Protein AF-A0A382LCI1-F1 (afdb_monomer_lite)

pLDDT: mean 87.72, std 10.56, range [49.97, 98.56]

Structure (mmCIF, N/CA/C/O backbone):
data_AF-A0A382LCI1-F1
#
_entry.id   AF-A0A382LCI1-F1
#
loop_
_atom_site.group_PDB
_atom_site.id
_atom_site.type_symbol
_atom_site.label_atom_id
_atom_site.label_alt_id
_atom_site.label_comp_id
_atom_site.label_asym_id
_atom_site.label_entity_id
_atom_site.label_seq_id
_atom_site.pdbx_PDB_ins_code
_atom_site.Cartn_x
_atom_site.Cartn_y
_atom_site.Cartn_z
_atom_site.occupancy
_atom_site.B_iso_or_equiv
_atom_site.auth_seq_id
_atom_site.auth_comp_id
_atom_site.auth_asym_id
_atom_site.auth_atom_id
_atom_site.pdbx_PDB_model_num
ATOM 1 N N . MET A 1 1 ? 18.199 -7.347 3.321 1.00 80.81 1 MET A N 1
ATOM 2 C CA . MET A 1 1 ? 17.267 -6.205 3.255 1.00 80.81 1 MET A CA 1
ATOM 3 C C . MET A 1 1 ? 17.431 -5.435 1.948 1.00 80.81 1 MET A C 1
ATOM 5 O O . MET A 1 1 ? 16.740 -5.793 1.014 1.00 80.81 1 MET A O 1
ATOM 9 N N . ILE A 1 2 ? 18.360 -4.475 1.814 1.00 87.50 2 ILE A N 1
ATOM 10 C CA . ILE A 1 2 ? 18.477 -3.667 0.576 1.00 87.50 2 ILE A CA 1
ATOM 11 C C . ILE A 1 2 ? 18.773 -4.542 -0.651 1.00 87.50 2 ILE A C 1
ATOM 13 O O . ILE A 1 2 ? 18.036 -4.495 -1.623 1.00 87.50 2 ILE A O 1
ATOM 17 N N . ASN A 1 3 ? 19.797 -5.401 -0.591 1.00 91.19 3 ASN A N 1
ATOM 18 C CA . ASN A 1 3 ? 20.156 -6.266 -1.727 1.00 91.19 3 ASN A CA 1
ATOM 19 C C . ASN A 1 3 ? 19.016 -7.198 -2.163 1.00 91.19 3 ASN A C 1
ATOM 21 O O . ASN A 1 3 ? 18.906 -7.519 -3.338 1.00 91.19 3 ASN A O 1
ATOM 25 N N . GLU A 1 4 ? 18.180 -7.627 -1.217 1.00 93.12 4 GLU A N 1
ATOM 26 C CA . GLU A 1 4 ? 17.009 -8.461 -1.496 1.00 93.12 4 GLU A CA 1
ATOM 27 C C . GLU A 1 4 ? 15.929 -7.650 -2.209 1.00 93.12 4 GLU A C 1
ATOM 29 O O . GLU A 1 4 ? 15.447 -8.084 -3.247 1.00 93.12 4 GLU A O 1
ATOM 34 N N . TYR A 1 5 ? 15.639 -6.437 -1.728 1.00 93.06 5 TYR A N 1
ATOM 35 C CA . TYR A 1 5 ? 14.732 -5.514 -2.407 1.00 93.06 5 TYR A CA 1
ATOM 36 C C . TYR A 1 5 ? 15.189 -5.218 -3.843 1.00 93.06 5 TYR A C 1
ATOM 38 O O . TYR A 1 5 ? 14.402 -5.325 -4.778 1.00 93.06 5 TYR A O 1
ATOM 46 N N . LEU A 1 6 ? 16.477 -4.918 -4.040 1.00 92.25 6 LEU A N 1
ATOM 47 C CA . LEU A 1 6 ? 17.037 -4.641 -5.367 1.00 92.25 6 LEU A CA 1
ATOM 48 C C . LEU A 1 6 ? 16.958 -5.856 -6.301 1.00 92.25 6 LEU A C 1
ATOM 50 O O . LEU A 1 6 ? 16.691 -5.696 -7.492 1.00 92.25 6 LEU A O 1
ATOM 54 N N . ALA A 1 7 ? 17.191 -7.060 -5.771 1.00 93.75 7 ALA A N 1
ATOM 55 C CA . ALA A 1 7 ? 17.177 -8.292 -6.549 1.00 93.75 7 ALA A CA 1
ATOM 56 C C . ALA A 1 7 ? 15.755 -8.749 -6.894 1.00 93.75 7 ALA A C 1
ATOM 58 O O . ALA A 1 7 ? 15.493 -9.093 -8.043 1.00 93.75 7 ALA A O 1
ATOM 59 N N . GLU A 1 8 ? 14.846 -8.752 -5.918 1.00 95.00 8 GLU A N 1
ATOM 60 C CA . GLU A 1 8 ? 13.522 -9.372 -6.035 1.00 95.00 8 GLU A CA 1
ATOM 61 C C . GLU A 1 8 ? 12.398 -8.368 -6.334 1.00 95.00 8 GLU A C 1
ATOM 63 O O . GLU A 1 8 ? 11.329 -8.775 -6.788 1.00 95.00 8 GLU A O 1
ATOM 68 N N . GLY A 1 9 ? 12.637 -7.066 -6.148 1.00 92.31 9 GLY A N 1
ATOM 69 C CA . GLY A 1 9 ? 11.675 -5.987 -6.414 1.00 92.31 9 GLY A CA 1
ATOM 70 C C . GLY A 1 9 ? 10.715 -5.705 -5.260 1.00 92.31 9 GLY A C 1
ATOM 71 O O . GLY A 1 9 ? 9.850 -4.842 -5.371 1.00 92.31 9 GLY A O 1
ATOM 72 N N . TYR A 1 10 ? 10.851 -6.431 -4.150 1.00 93.69 10 TYR A N 1
ATOM 73 C CA . TYR A 1 10 ? 10.050 -6.250 -2.946 1.00 93.69 10 TYR A CA 1
ATOM 74 C C . TYR A 1 10 ? 10.825 -6.703 -1.705 1.00 93.69 10 TYR A C 1
ATOM 76 O O . TYR A 1 10 ? 11.825 -7.416 -1.782 1.00 93.69 10 TYR A O 1
ATOM 84 N N . LEU A 1 11 ? 10.338 -6.290 -0.538 1.00 93.50 11 LEU A N 1
ATOM 85 C CA . LEU A 1 11 ? 10.849 -6.695 0.766 1.00 93.50 11 LEU A CA 1
ATOM 86 C C . LEU A 1 11 ? 9.670 -6.865 1.724 1.00 93.50 11 LEU A C 1
ATOM 88 O O . LEU A 1 11 ? 8.818 -5.985 1.813 1.00 93.50 11 LEU A O 1
ATOM 92 N N . ILE A 1 12 ? 9.639 -7.969 2.473 1.00 92.94 12 ILE A N 1
ATOM 93 C CA . ILE A 1 12 ? 8.600 -8.213 3.480 1.00 92.94 12 ILE A CA 1
ATOM 94 C C . ILE A 1 12 ? 9.169 -7.951 4.874 1.00 92.94 12 ILE A C 1
ATOM 96 O O . ILE A 1 12 ? 9.999 -8.711 5.375 1.00 92.94 12 ILE A O 1
ATOM 100 N N . LEU A 1 13 ? 8.667 -6.909 5.532 1.00 92.88 13 LEU A N 1
ATOM 101 C CA . LEU A 1 13 ? 8.973 -6.605 6.926 1.00 92.88 13 LEU A CA 1
ATOM 102 C C . LEU A 1 13 ? 7.928 -7.261 7.836 1.00 92.88 13 LEU A C 1
ATOM 104 O O . LEU A 1 13 ? 6.772 -6.847 7.880 1.00 92.88 13 LEU A O 1
ATOM 108 N N . ARG A 1 14 ? 8.319 -8.317 8.553 1.00 93.62 14 ARG A N 1
ATOM 109 C CA . ARG A 1 14 ? 7.408 -9.088 9.415 1.00 93.62 14 ARG A CA 1
ATOM 110 C C . ARG A 1 14 ? 7.473 -8.608 10.859 1.00 93.62 14 ARG A C 1
ATOM 112 O O . ARG A 1 14 ? 8.556 -8.367 11.377 1.00 93.62 14 ARG A O 1
ATOM 119 N N . GLY A 1 15 ? 6.314 -8.532 11.514 1.00 93.81 15 GLY A N 1
ATOM 120 C CA . GLY A 1 15 ? 6.225 -8.257 12.953 1.00 93.81 15 GLY A CA 1
ATOM 121 C C . GLY A 1 15 ? 6.662 -6.850 13.366 1.00 93.81 15 GLY A C 1
ATOM 122 O O . GLY A 1 15 ? 6.998 -6.648 14.526 1.00 93.81 15 GLY A O 1
ATOM 123 N N . ILE A 1 16 ? 6.680 -5.892 12.432 1.00 95.25 16 ILE A N 1
ATOM 124 C CA . ILE A 1 16 ? 7.104 -4.514 12.718 1.00 95.25 16 ILE A CA 1
ATOM 125 C C . ILE A 1 16 ? 5.994 -3.653 13.327 1.00 95.25 16 ILE A C 1
ATOM 127 O O . ILE A 1 16 ? 6.293 -2.643 13.953 1.00 95.25 16 ILE A O 1
ATOM 131 N N . VAL A 1 17 ? 4.726 -4.040 13.142 1.00 96.94 17 VAL A N 1
ATOM 132 C CA . VAL A 1 17 ? 3.568 -3.319 13.682 1.00 96.94 17 VAL A CA 1
ATOM 133 C C . VAL A 1 17 ? 3.261 -3.872 15.077 1.00 96.94 17 VAL A C 1
ATOM 135 O O . VAL A 1 17 ? 2.944 -5.061 15.192 1.00 96.94 17 VAL A O 1
ATOM 138 N N . PRO A 1 18 ? 3.341 -3.054 16.144 1.00 97.44 18 PRO A N 1
ATOM 139 C CA . PRO A 1 18 ? 2.974 -3.488 17.486 1.00 97.44 18 PRO A CA 1
ATOM 140 C C . PRO A 1 18 ? 1.515 -3.970 17.549 1.00 97.44 18 PRO A C 1
ATOM 142 O O . PRO A 1 18 ? 0.658 -3.365 16.905 1.00 97.44 18 PRO A O 1
ATOM 145 N N . PRO A 1 19 ? 1.182 -4.996 18.358 1.00 97.50 19 PRO A N 1
ATOM 146 C CA . PRO A 1 19 ? -0.188 -5.508 18.444 1.00 97.50 19 PRO A CA 1
ATOM 147 C C . PRO A 1 19 ? -1.241 -4.454 18.809 1.00 97.50 19 PRO A C 1
ATOM 149 O O . PRO A 1 19 ? -2.348 -4.500 18.281 1.00 97.50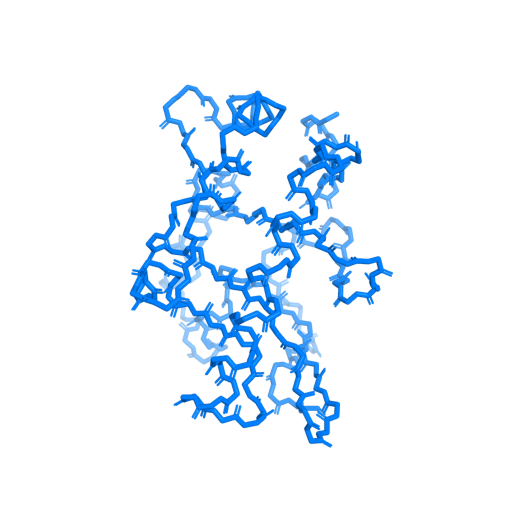 19 PRO A O 1
ATOM 152 N N . SER A 1 20 ? -0.901 -3.492 19.674 1.00 98.12 20 SER A N 1
ATOM 153 C CA . SER A 1 20 ? -1.795 -2.382 20.027 1.00 98.12 20 SER A CA 1
ATOM 154 C C . SER A 1 20 ? -2.063 -1.467 18.833 1.00 98.12 20 SER A C 1
ATOM 156 O O . SER A 1 20 ? -3.213 -1.174 18.538 1.00 98.12 20 SER A O 1
ATOM 158 N N . LEU A 1 21 ? -1.019 -1.100 18.086 1.00 98.50 21 LEU A N 1
ATOM 159 C CA . LEU A 1 21 ? -1.164 -0.284 16.884 1.00 98.50 21 LEU A CA 1
ATOM 160 C C . LEU A 1 21 ? -1.957 -1.022 15.799 1.00 98.50 21 LEU A C 1
ATOM 162 O O . LEU A 1 21 ? -2.802 -0.428 15.142 1.00 98.50 21 LEU A O 1
ATOM 166 N N . LEU A 1 22 ? -1.730 -2.327 15.631 1.00 98.06 22 LEU A N 1
ATOM 167 C CA . LEU A 1 22 ? -2.499 -3.143 14.692 1.00 98.06 22 LEU A CA 1
ATOM 168 C C . LEU A 1 22 ? -3.990 -3.183 15.056 1.00 98.06 22 LEU A C 1
ATOM 170 O O . LEU A 1 22 ? -4.837 -3.150 14.167 1.00 98.06 22 LEU A O 1
ATOM 174 N N . ASN A 1 23 ? -4.313 -3.251 16.349 1.00 98.44 23 ASN A N 1
ATOM 175 C CA . ASN A 1 23 ? -5.690 -3.156 16.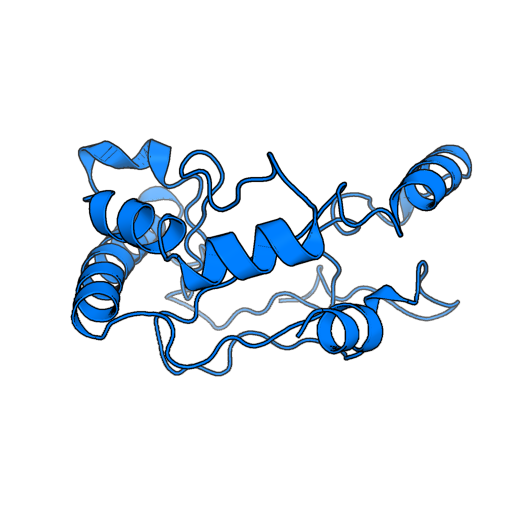823 1.00 98.44 23 ASN A CA 1
ATOM 176 C C . ASN A 1 23 ? -6.312 -1.796 16.476 1.00 98.44 23 ASN A C 1
ATOM 178 O O . ASN A 1 23 ? -7.412 -1.751 15.933 1.00 98.44 23 ASN A O 1
ATOM 182 N N . ASP A 1 24 ? -5.594 -0.705 16.732 1.00 98.56 24 ASP A N 1
ATOM 183 C CA . ASP A 1 24 ? -6.094 0.646 16.468 1.00 98.56 24 ASP A CA 1
ATOM 184 C C . ASP A 1 24 ? -6.269 0.904 14.961 1.00 98.56 24 ASP A C 1
ATOM 186 O O . ASP A 1 24 ? -7.283 1.459 14.540 1.00 98.56 24 ASP A O 1
ATOM 190 N N . LEU A 1 25 ? -5.338 0.414 14.132 1.00 98.12 25 LEU A N 1
ATOM 191 C CA . LEU A 1 25 ? -5.452 0.437 12.670 1.00 98.12 25 LEU A CA 1
ATOM 192 C C . LEU A 1 25 ? -6.694 -0.315 12.183 1.00 98.12 25 LEU A C 1
ATOM 194 O O . LEU A 1 25 ? -7.388 0.182 11.305 1.00 98.12 25 LEU A O 1
ATOM 198 N N . ARG A 1 26 ? -6.999 -1.489 12.751 1.00 98.19 26 ARG A N 1
ATOM 199 C CA . ARG A 1 26 ? -8.202 -2.263 12.391 1.00 98.19 26 ARG A CA 1
ATOM 200 C C . ARG A 1 26 ? -9.483 -1.519 12.729 1.00 98.19 26 ARG A C 1
ATOM 202 O O . ARG A 1 26 ? -10.384 -1.476 11.905 1.00 98.19 26 ARG A O 1
ATOM 209 N N . ILE A 1 27 ? -9.559 -0.909 13.911 1.00 98.44 27 ILE A N 1
ATOM 210 C CA . ILE A 1 27 ? -10.745 -0.146 14.322 1.00 98.44 27 ILE A CA 1
ATOM 211 C C . ILE A 1 27 ? -11.056 0.957 13.305 1.00 98.44 27 ILE A C 1
ATOM 213 O O . ILE A 1 27 ? -12.206 1.109 12.897 1.00 98.44 27 ILE A O 1
ATOM 217 N N . GLU A 1 28 ? -10.045 1.712 12.878 1.00 98.31 28 GLU A N 1
ATOM 218 C CA . GLU A 1 28 ? -10.243 2.782 11.897 1.00 98.31 28 GLU A CA 1
ATOM 219 C C . GLU A 1 28 ? -10.391 2.251 10.464 1.00 98.31 28 GLU A C 1
ATOM 221 O O . GLU A 1 28 ? -11.107 2.858 9.672 1.00 98.31 28 GLU A O 1
ATOM 226 N N . ALA A 1 29 ? -9.804 1.096 10.135 1.00 97.44 29 ALA A N 1
ATOM 227 C CA . ALA A 1 29 ? -10.002 0.426 8.851 1.00 97.44 29 ALA A CA 1
ATOM 228 C C . ALA A 1 29 ? -11.454 -0.019 8.641 1.00 97.44 29 ALA A C 1
ATOM 230 O O . ALA A 1 29 ? -12.008 0.231 7.574 1.00 97.44 29 ALA A O 1
ATOM 231 N N . GLU A 1 30 ? -12.096 -0.606 9.656 1.00 97.62 30 GLU A N 1
ATOM 232 C CA . GLU A 1 30 ? -13.513 -0.991 9.583 1.00 97.62 30 GLU A CA 1
ATOM 233 C C . GLU A 1 30 ? -14.407 0.238 9.353 1.00 97.62 30 GLU A C 1
ATOM 235 O O . GLU A 1 30 ? -15.274 0.224 8.481 1.00 97.62 30 GLU A O 1
ATOM 240 N N . LYS A 1 31 ? -14.151 1.343 10.068 1.00 98.25 31 LYS A N 1
ATOM 241 C CA . LYS A 1 31 ? -14.881 2.606 9.857 1.00 98.25 31 LYS A CA 1
ATOM 242 C C . LYS A 1 31 ? -14.657 3.165 8.456 1.00 98.25 31 LYS A C 1
ATOM 244 O O . LYS A 1 31 ? -15.606 3.612 7.817 1.00 98.25 31 LYS A O 1
ATOM 249 N N . ALA A 1 32 ? -13.412 3.149 7.983 1.00 97.56 32 ALA A N 1
ATOM 250 C CA . ALA A 1 32 ? -13.052 3.628 6.656 1.00 97.56 32 ALA A CA 1
ATOM 251 C C . ALA A 1 32 ? -13.712 2.784 5.559 1.00 97.56 32 ALA A C 1
ATOM 253 O O . ALA A 1 32 ? -14.185 3.354 4.578 1.00 97.56 32 ALA A O 1
ATOM 254 N N . ARG A 1 33 ? -13.808 1.460 5.739 1.00 97.19 33 ARG A N 1
ATOM 255 C CA . ARG A 1 33 ? -14.557 0.563 4.851 1.00 97.19 33 ARG A CA 1
ATOM 256 C C . ARG A 1 33 ? -16.031 0.940 4.791 1.00 97.19 33 ARG A C 1
ATOM 258 O O . ARG A 1 33 ? -16.544 1.199 3.704 1.00 97.19 33 ARG A O 1
ATOM 265 N N . ASP A 1 34 ? -16.690 1.019 5.943 1.00 97.81 34 ASP A N 1
ATOM 266 C CA . ASP A 1 34 ? -18.118 1.335 6.009 1.00 97.81 34 ASP A CA 1
ATOM 267 C C . ASP A 1 34 ? -18.404 2.720 5.401 1.00 97.81 34 ASP A C 1
ATOM 269 O O . ASP A 1 34 ? -19.378 2.909 4.663 1.00 97.81 34 ASP A O 1
ATOM 273 N N . LEU A 1 35 ? -17.519 3.692 5.653 1.00 98.12 35 LEU A N 1
ATOM 274 C CA . LEU A 1 35 ? -17.571 5.010 5.032 1.00 98.12 35 LEU A CA 1
ATOM 275 C C . LEU A 1 35 ? -17.419 4.907 3.510 1.00 98.12 35 LEU A C 1
ATOM 277 O O . LEU A 1 35 ? -18.259 5.441 2.790 1.00 98.12 35 LEU A O 1
ATOM 281 N N . ALA A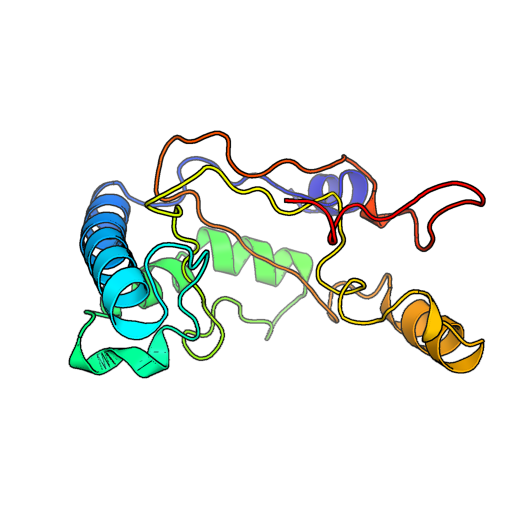 1 36 ? -16.406 4.192 3.014 1.00 98.12 36 ALA A N 1
ATOM 282 C CA . ALA A 1 36 ? -16.153 4.013 1.586 1.00 98.12 36 ALA A CA 1
ATOM 283 C C . ALA A 1 36 ? -17.381 3.444 0.861 1.00 98.12 36 ALA A C 1
ATOM 285 O O . ALA A 1 36 ? -17.820 4.013 -0.144 1.00 98.12 36 ALA A O 1
ATOM 286 N N . HIS A 1 37 ? -17.985 2.379 1.400 1.00 98.06 37 HIS A N 1
ATOM 287 C CA . HIS A 1 37 ? -19.201 1.787 0.834 1.00 98.06 37 HIS A CA 1
ATOM 288 C C . HIS A 1 37 ? -20.375 2.763 0.829 1.00 98.06 37 HIS A C 1
ATOM 290 O O . HIS A 1 37 ? -21.141 2.802 -0.133 1.00 98.06 37 HIS A O 1
ATOM 296 N N . LYS A 1 38 ? -20.499 3.586 1.873 1.00 97.69 38 LYS A N 1
ATOM 297 C CA . LYS A 1 38 ? -21.561 4.588 1.988 1.00 97.69 38 LYS A CA 1
ATOM 298 C C . LYS A 1 38 ? -21.415 5.737 0.987 1.00 97.69 38 LYS A C 1
ATOM 300 O O . LYS A 1 38 ? -22.428 6.184 0.453 1.00 97.69 38 LYS A O 1
ATOM 305 N N . ILE A 1 39 ? -20.204 6.261 0.782 1.00 97.50 39 ILE A N 1
ATOM 306 C CA . ILE A 1 39 ? -19.995 7.502 0.011 1.00 97.50 39 ILE A CA 1
ATOM 307 C C . ILE A 1 39 ? -19.583 7.279 -1.446 1.00 97.50 39 ILE A C 1
ATOM 309 O O . ILE A 1 39 ? -19.906 8.110 -2.290 1.00 97.50 39 ILE A O 1
ATOM 313 N N . ILE A 1 40 ? -18.883 6.184 -1.749 1.00 96.69 40 ILE A N 1
ATOM 314 C CA . ILE A 1 40 ? -18.439 5.848 -3.111 1.00 96.69 40 ILE A CA 1
ATOM 315 C C . ILE A 1 40 ? -19.346 4.764 -3.700 1.00 96.69 40 ILE A C 1
ATOM 317 O O . ILE A 1 40 ? -19.703 4.825 -4.875 1.00 96.69 40 ILE A O 1
ATOM 321 N N . GLY A 1 41 ? -19.754 3.799 -2.875 1.00 97.31 41 GLY A N 1
ATOM 322 C CA . GLY A 1 41 ? -20.680 2.737 -3.250 1.00 97.31 41 GLY A CA 1
ATOM 323 C C . GLY A 1 41 ? -20.196 1.345 -2.834 1.00 97.31 41 GLY A C 1
ATOM 324 O O . GLY A 1 41 ? -19.015 1.156 -2.529 1.00 97.31 41 GLY A O 1
ATOM 325 N N . PRO A 1 42 ? -21.095 0.346 -2.855 1.00 96.06 42 PRO A N 1
ATOM 326 C CA . PRO A 1 42 ? -20.849 -0.989 -2.304 1.00 96.06 42 PRO A CA 1
ATOM 327 C C . PRO A 1 42 ? -19.714 -1.760 -2.990 1.00 96.06 42 PRO A C 1
ATOM 329 O O . PRO A 1 42 ? -19.137 -2.660 -2.383 1.00 96.06 42 PRO A O 1
ATOM 332 N N . GLN A 1 43 ? -19.380 -1.400 -4.229 1.00 95.19 43 GLN A N 1
ATOM 333 C CA . GLN A 1 43 ? -18.320 -2.022 -5.020 1.00 95.19 43 GLN A CA 1
ATOM 334 C C . GLN A 1 43 ? -17.023 -1.194 -5.035 1.00 95.19 43 GLN A C 1
ATOM 336 O O . GLN A 1 43 ? -16.177 -1.427 -5.885 1.00 95.19 43 GLN A O 1
ATOM 341 N N . THR A 1 44 ? -16.841 -0.191 -4.170 1.00 95.19 44 THR A N 1
ATOM 342 C CA . THR A 1 44 ? -15.546 0.515 -4.112 1.00 95.19 44 THR A CA 1
ATOM 343 C C . THR A 1 44 ? -14.433 -0.405 -3.605 1.00 95.19 44 THR A C 1
ATOM 345 O O . THR A 1 44 ? -14.678 -1.285 -2.785 1.00 95.19 44 THR A O 1
ATOM 348 N N . GLN A 1 45 ? -13.206 -0.182 -4.078 1.00 92.88 45 GLN A N 1
ATOM 349 C CA . GLN A 1 45 ? -12.008 -0.932 -3.676 1.00 92.88 45 GLN A CA 1
ATOM 350 C C . GLN A 1 45 ? -11.033 -0.108 -2.843 1.00 92.88 45 GLN A C 1
ATOM 352 O O . GLN A 1 45 ? -10.007 -0.610 -2.381 1.00 92.88 45 GLN A O 1
ATOM 357 N N . ARG A 1 46 ? -11.300 1.191 -2.699 1.00 93.56 46 ARG A N 1
ATOM 358 C CA . ARG A 1 46 ? -10.419 2.095 -1.968 1.00 93.56 46 ARG A CA 1
ATOM 359 C C . ARG A 1 46 ? -11.150 3.309 -1.428 1.00 93.56 46 ARG A C 1
ATOM 361 O O . ARG A 1 46 ? -12.139 3.767 -2.001 1.00 93.56 46 ARG A O 1
ATOM 368 N N . ILE A 1 47 ? -10.568 3.880 -0.386 1.00 96.31 47 ILE A N 1
ATOM 369 C CA . ILE A 1 47 ? -10.845 5.232 0.089 1.00 96.31 47 ILE A CA 1
ATOM 370 C C . ILE A 1 47 ? -9.515 5.971 0.242 1.00 96.31 47 ILE A C 1
ATOM 372 O O . ILE A 1 47 ? -8.591 5.486 0.895 1.00 96.31 47 ILE A O 1
ATOM 376 N N . GLN A 1 48 ? -9.380 7.100 -0.454 1.00 95.38 48 GLN A N 1
ATOM 377 C CA . GLN A 1 48 ? -8.121 7.833 -0.583 1.00 95.38 48 GLN A CA 1
ATOM 378 C C . GLN A 1 48 ? -8.382 9.273 -1.064 1.00 95.38 48 GLN A C 1
ATOM 380 O O . GLN A 1 48 ? -9.256 9.469 -1.911 1.00 95.38 48 GLN A O 1
ATOM 385 N N . PRO A 1 49 ? -7.591 10.260 -0.613 1.00 95.88 49 PRO A N 1
ATOM 386 C CA . PRO A 1 49 ? -6.653 10.171 0.505 1.00 95.88 49 PRO A CA 1
ATOM 387 C C . PRO A 1 49 ? -7.368 10.161 1.859 1.00 95.88 49 PRO A C 1
ATOM 389 O O . PRO A 1 49 ? -8.428 10.766 2.012 1.00 95.88 49 PRO A O 1
ATOM 392 N N . LEU A 1 50 ? -6.782 9.495 2.857 1.00 95.88 50 LEU A N 1
ATOM 393 C CA . LEU A 1 50 ? -7.365 9.402 4.202 1.00 95.88 50 LEU A CA 1
ATOM 394 C C . LEU A 1 50 ? -7.517 10.773 4.879 1.00 95.88 50 LEU A C 1
ATOM 396 O O . LEU A 1 50 ? -8.448 10.965 5.659 1.00 95.88 50 LEU A O 1
ATOM 400 N N . SER A 1 51 ? -6.667 11.749 4.537 1.00 95.88 51 SER A N 1
ATOM 401 C CA . SER A 1 51 ? -6.767 13.124 5.047 1.00 95.88 51 SER A CA 1
ATOM 402 C C . SER A 1 51 ? -8.123 13.783 4.784 1.00 95.88 51 SER A C 1
ATOM 404 O O . SER A 1 51 ? -8.538 14.641 5.557 1.00 95.88 51 SER A O 1
ATOM 406 N N . ASN A 1 52 ? -8.824 13.386 3.716 1.00 97.38 52 ASN A N 1
ATOM 407 C CA . ASN A 1 52 ? -10.122 13.960 3.353 1.00 97.38 52 ASN A CA 1
ATOM 408 C C . ASN A 1 52 ? -11.257 13.534 4.293 1.00 97.38 52 ASN A C 1
ATOM 410 O O . ASN A 1 52 ? -12.360 14.061 4.183 1.00 97.38 52 ASN A O 1
ATOM 414 N N . TYR A 1 53 ? -10.994 12.594 5.202 1.00 96.94 53 TYR A N 1
ATOM 415 C CA . TYR A 1 53 ? -11.989 11.984 6.082 1.00 96.94 53 TYR A CA 1
ATOM 416 C C . TYR A 1 53 ? -11.636 12.172 7.562 1.00 96.94 53 TYR A C 1
ATOM 418 O O . TYR A 1 53 ? -12.068 11.395 8.407 1.00 96.94 53 TYR A O 1
ATOM 426 N N . ALA A 1 54 ? -10.844 13.201 7.887 1.00 96.50 54 ALA A N 1
ATOM 427 C CA . ALA A 1 54 ? -10.408 13.500 9.254 1.00 96.50 54 ALA A CA 1
ATOM 428 C C . ALA A 1 54 ? -11.564 13.805 10.229 1.00 96.50 54 ALA A C 1
ATOM 430 O O . ALA A 1 54 ? -11.391 13.660 11.437 1.00 96.50 54 ALA A O 1
ATOM 431 N N . ASP A 1 55 ? -12.727 14.213 9.713 1.00 97.38 55 ASP A N 1
ATOM 432 C CA . ASP A 1 55 ? -13.931 14.455 10.516 1.00 97.38 55 ASP A CA 1
ATOM 433 C C . ASP A 1 55 ? -14.646 13.148 10.914 1.00 97.38 55 ASP A C 1
ATOM 435 O O . ASP A 1 55 ? -15.345 13.108 11.928 1.00 97.38 55 ASP A O 1
ATOM 439 N N . ASP A 1 56 ? -14.451 12.073 10.144 1.00 98.00 56 ASP A N 1
ATOM 440 C CA . ASP A 1 56 ? -15.106 10.773 10.339 1.00 98.00 56 ASP A CA 1
ATOM 441 C C . ASP A 1 56 ? -14.158 9.703 10.914 1.00 98.00 56 ASP A C 1
ATOM 443 O O . ASP A 1 56 ? -14.607 8.747 11.554 1.00 98.00 56 ASP A O 1
ATOM 447 N N . LEU A 1 57 ? -12.848 9.851 10.696 1.00 98.00 57 LEU A N 1
ATOM 448 C CA . LEU A 1 57 ? -11.816 8.881 11.063 1.00 98.00 57 LEU A CA 1
ATOM 449 C C . LEU A 1 57 ? -10.820 9.473 12.060 1.00 98.00 57 LEU A C 1
ATOM 451 O O . LEU A 1 57 ? -10.338 10.596 11.904 1.00 98.00 57 LEU A O 1
ATOM 455 N N . ASN A 1 58 ? -10.414 8.675 13.048 1.00 98.12 58 ASN A N 1
ATOM 456 C CA . ASN A 1 58 ? -9.264 9.026 13.871 1.00 98.12 58 ASN A CA 1
ATOM 457 C C . ASN A 1 58 ? -7.982 8.727 13.088 1.00 98.12 58 ASN A C 1
ATOM 459 O O . ASN A 1 58 ? -7.586 7.574 12.945 1.00 98.12 58 ASN A O 1
ATOM 463 N N . LEU A 1 59 ? -7.293 9.768 12.619 1.00 97.50 59 LEU A N 1
ATOM 464 C CA . LEU A 1 59 ? -6.099 9.588 11.791 1.00 97.50 59 LEU A CA 1
ATOM 465 C C . LEU A 1 59 ? -4.841 9.170 12.573 1.00 97.50 59 LEU A C 1
ATOM 467 O O . LEU A 1 59 ? -3.837 8.793 11.968 1.00 97.50 59 LEU A O 1
ATOM 471 N N . LYS A 1 60 ? -4.876 9.204 13.914 1.00 97.88 60 LYS A N 1
ATOM 472 C CA . LYS A 1 60 ? -3.705 8.933 14.761 1.00 97.88 60 LYS A CA 1
ATOM 473 C C . LYS A 1 60 ? -3.027 7.580 14.479 1.00 97.88 60 LYS A C 1
ATOM 475 O O . LYS A 1 60 ? -1.808 7.586 14.336 1.00 97.88 60 LYS A O 1
ATOM 480 N N . PRO A 1 61 ? -3.733 6.440 14.353 1.00 98.00 61 PRO A N 1
ATOM 481 C CA . PRO A 1 61 ? -3.074 5.154 14.113 1.00 98.00 61 PRO A CA 1
ATOM 482 C C . PRO A 1 61 ? -2.311 5.115 12.781 1.00 98.00 61 PRO A C 1
ATOM 484 O O . PRO A 1 61 ? -1.269 4.474 12.680 1.00 98.00 61 PRO A O 1
ATOM 487 N N . PHE A 1 62 ? -2.787 5.836 11.762 1.00 96.62 62 PHE A N 1
ATOM 488 C CA . PHE A 1 62 ? -2.087 5.934 10.481 1.00 96.62 62 PHE A CA 1
ATOM 489 C C . PHE A 1 62 ? -0.817 6.788 10.593 1.00 96.62 62 PHE A C 1
ATOM 491 O O . PHE A 1 62 ? 0.204 6.420 10.016 1.00 96.62 62 PHE A O 1
ATOM 498 N N . TYR A 1 63 ? -0.843 7.869 11.383 1.00 96.06 63 TYR A N 1
ATOM 499 C CA . TYR A 1 63 ? 0.368 8.626 11.725 1.00 96.06 63 TYR A CA 1
ATOM 500 C C . TYR A 1 63 ? 1.368 7.774 12.520 1.00 96.06 63 TYR A C 1
ATOM 502 O O . TYR A 1 63 ? 2.540 7.694 12.162 1.00 96.06 63 TYR A O 1
ATOM 510 N N . ASP A 1 64 ? 0.904 7.057 13.542 1.00 96.50 64 ASP A N 1
ATOM 511 C CA . ASP A 1 64 ? 1.764 6.186 14.350 1.00 96.50 64 ASP A CA 1
ATOM 512 C C . ASP A 1 64 ? 2.415 5.075 13.498 1.00 96.50 64 ASP A C 1
ATOM 514 O O . ASP A 1 64 ? 3.554 4.677 13.744 1.00 96.50 64 ASP A O 1
ATOM 518 N N . TYR A 1 65 ? 1.712 4.578 12.472 1.00 95.81 65 TYR A N 1
ATOM 519 C CA . TYR A 1 65 ? 2.239 3.592 11.528 1.00 95.81 65 TYR A CA 1
ATOM 520 C C . TYR A 1 65 ? 3.410 4.130 10.695 1.00 95.81 65 TYR A C 1
ATOM 522 O O . TYR A 1 65 ? 4.434 3.458 10.577 1.00 95.81 65 TYR A O 1
ATOM 530 N N . ILE A 1 66 ? 3.299 5.337 10.142 1.00 93.00 66 ILE A N 1
ATOM 531 C CA . ILE A 1 66 ? 4.356 5.920 9.291 1.00 93.00 66 ILE A CA 1
ATOM 532 C C . ILE A 1 66 ? 5.560 6.404 10.111 1.00 93.00 66 ILE A C 1
ATOM 534 O O . ILE A 1 66 ? 6.659 6.593 9.587 1.00 93.00 66 ILE A O 1
ATOM 538 N N . GLU A 1 67 ? 5.372 6.564 11.421 1.00 93.06 67 GLU A N 1
ATOM 539 C CA . GLU A 1 67 ? 6.425 6.889 12.380 1.00 93.06 67 GLU A CA 1
ATOM 540 C C . GLU A 1 67 ? 7.181 5.657 12.905 1.00 93.06 67 GLU A C 1
ATOM 542 O O . GLU A 1 67 ? 8.134 5.802 13.676 1.00 93.06 67 GLU A O 1
ATOM 547 N N . LEU A 1 68 ? 6.826 4.438 12.477 1.00 94.88 68 LEU A N 1
ATOM 548 C CA . LEU A 1 68 ? 7.555 3.234 12.877 1.00 94.88 68 LEU A CA 1
ATOM 549 C C . LEU A 1 68 ? 9.033 3.330 12.471 1.00 94.88 68 LEU A C 1
ATOM 551 O O . LEU A 1 68 ? 9.383 3.378 11.290 1.00 94.88 68 LEU A O 1
ATOM 555 N N . SER A 1 69 ? 9.918 3.264 13.467 1.00 93.50 69 SER A N 1
ATOM 556 C CA . SER A 1 69 ? 11.367 3.412 13.279 1.00 93.50 69 SER A CA 1
ATOM 557 C C . SER A 1 69 ? 11.957 2.400 12.296 1.00 93.50 69 SER A C 1
ATOM 559 O O . SER A 1 69 ? 12.874 2.729 11.551 1.00 93.50 69 SER A O 1
ATOM 561 N N . VAL A 1 70 ? 11.409 1.181 12.245 1.00 93.19 70 VAL A N 1
ATOM 562 C CA . VAL A 1 70 ? 11.850 0.141 11.303 1.00 93.19 70 VAL A CA 1
ATOM 563 C C . VAL A 1 70 ? 11.541 0.522 9.851 1.00 93.19 70 VAL A C 1
ATOM 565 O O . VAL A 1 70 ? 12.344 0.225 8.969 1.00 93.19 70 VAL A O 1
ATOM 568 N N . LEU A 1 71 ? 10.412 1.194 9.591 1.00 91.56 71 LEU A N 1
ATOM 569 C CA . LEU A 1 71 ? 10.093 1.693 8.250 1.00 91.56 71 LEU A CA 1
ATOM 570 C C . LEU A 1 71 ? 11.016 2.849 7.871 1.00 91.56 71 LEU A C 1
ATOM 572 O O . LEU A 1 71 ? 11.606 2.825 6.793 1.00 91.56 71 LEU A O 1
ATOM 576 N N . GLN A 1 72 ? 11.198 3.814 8.775 1.00 90.81 72 GLN A N 1
ATOM 577 C CA . GLN A 1 72 ? 12.098 4.950 8.557 1.00 90.81 72 GLN A CA 1
ATOM 578 C C . GLN A 1 72 ? 13.531 4.492 8.255 1.00 90.81 72 GLN A C 1
ATOM 580 O O . GLN A 1 72 ? 14.122 4.937 7.274 1.00 90.81 72 GLN A O 1
ATOM 585 N N . ASP A 1 73 ? 14.060 3.546 9.036 1.00 91.88 73 ASP A N 1
ATOM 586 C CA . ASP A 1 73 ? 15.389 2.968 8.824 1.00 91.88 73 ASP A CA 1
ATOM 587 C C . ASP A 1 73 ? 15.495 2.246 7.473 1.00 91.88 73 ASP A C 1
ATOM 589 O O . ASP A 1 73 ? 16.475 2.431 6.753 1.00 91.88 73 ASP A O 1
ATOM 593 N N . ALA A 1 74 ? 14.484 1.458 7.088 1.00 91.25 74 ALA A N 1
ATOM 594 C CA . ALA A 1 74 ? 14.473 0.775 5.795 1.00 91.25 74 ALA A CA 1
ATOM 595 C C . ALA A 1 74 ? 14.480 1.764 4.616 1.00 91.25 74 ALA A C 1
ATOM 597 O O . ALA A 1 74 ? 15.198 1.549 3.637 1.00 91.25 74 ALA A O 1
ATOM 598 N N . ILE A 1 75 ? 13.726 2.859 4.720 1.00 90.38 75 ILE A N 1
ATOM 599 C CA . ILE A 1 75 ? 13.617 3.884 3.675 1.00 90.38 75 ILE A CA 1
ATOM 600 C C . ILE A 1 75 ? 14.874 4.737 3.592 1.00 90.38 75 ILE A C 1
ATOM 602 O O . ILE A 1 75 ? 15.384 4.934 2.492 1.00 90.38 75 ILE A O 1
ATOM 606 N N . GLU A 1 76 ? 15.424 5.186 4.723 1.00 91.62 76 GLU A N 1
ATOM 607 C CA . GLU A 1 76 ? 16.688 5.930 4.729 1.00 91.62 76 GLU A CA 1
ATOM 608 C C . GLU A 1 76 ? 17.816 5.079 4.137 1.00 91.62 76 GLU A C 1
ATOM 610 O O . GLU A 1 76 ? 18.632 5.566 3.354 1.00 91.62 76 GLU A O 1
ATOM 615 N N . LYS A 1 77 ? 17.843 3.783 4.453 1.00 91.31 77 LYS A N 1
ATOM 616 C CA . LYS A 1 77 ? 18.805 2.840 3.878 1.00 91.31 77 LYS A CA 1
ATOM 617 C C . LYS A 1 77 ? 18.642 2.658 2.372 1.00 91.31 77 LYS A C 1
ATOM 619 O O . LYS A 1 77 ? 19.646 2.492 1.684 1.00 91.31 77 LYS A O 1
ATOM 624 N N . LEU A 1 78 ? 17.408 2.648 1.872 1.00 89.75 78 LEU A N 1
ATOM 625 C CA . LEU A 1 78 ? 17.118 2.414 0.459 1.00 89.75 78 LEU A CA 1
ATOM 626 C C . LEU A 1 78 ? 17.308 3.674 -0.397 1.00 89.75 78 LEU A C 1
ATOM 628 O O . LEU A 1 78 ? 17.911 3.601 -1.464 1.00 89.75 78 LEU A O 1
ATOM 632 N N . LEU A 1 79 ? 16.793 4.815 0.062 1.00 89.94 79 LEU A N 1
ATOM 633 C CA . LEU A 1 79 ? 16.684 6.051 -0.722 1.00 89.94 79 LEU A CA 1
ATOM 634 C C . LEU A 1 79 ? 17.670 7.138 -0.276 1.00 89.94 79 LEU A C 1
ATOM 636 O O . LEU A 1 79 ? 17.917 8.098 -1.006 1.00 89.94 79 LEU A O 1
ATOM 640 N N . GLY A 1 80 ? 18.277 6.979 0.899 1.00 88.44 80 GLY A N 1
ATOM 641 C CA . GLY A 1 80 ? 19.126 7.977 1.532 1.00 88.44 80 GLY A CA 1
ATOM 642 C C . GLY A 1 80 ? 18.354 8.906 2.468 1.00 88.44 80 GLY A C 1
ATOM 643 O O . GLY A 1 80 ? 17.151 8.784 2.695 1.00 88.44 80 GLY A O 1
ATOM 644 N N . LYS A 1 81 ? 19.080 9.875 3.025 1.00 83.62 81 LYS A N 1
ATOM 645 C CA . LYS A 1 81 ? 18.523 10.875 3.943 1.00 83.62 81 LYS A CA 1
ATOM 646 C C . LYS A 1 81 ? 17.564 11.815 3.208 1.00 83.62 81 LYS A C 1
ATOM 648 O O . LYS A 1 81 ? 17.813 12.164 2.056 1.00 83.62 81 LYS A O 1
ATOM 653 N N . ASN A 1 82 ? 16.535 12.283 3.918 1.00 81.00 82 ASN A N 1
ATOM 654 C CA . ASN A 1 82 ? 15.487 13.214 3.461 1.00 81.00 82 ASN A CA 1
ATOM 655 C C . ASN A 1 82 ? 14.359 12.614 2.603 1.00 81.00 82 ASN A C 1
ATOM 657 O O . ASN A 1 82 ? 13.532 13.373 2.104 1.00 81.00 82 ASN A O 1
ATOM 661 N N . TYR A 1 83 ? 14.287 11.290 2.461 1.00 84.81 83 TYR A N 1
ATOM 662 C CA . TYR A 1 83 ? 13.106 10.634 1.899 1.00 84.81 83 TYR A CA 1
ATOM 663 C C . TYR A 1 83 ? 12.168 10.203 3.021 1.00 84.81 83 TYR A C 1
ATOM 665 O O . TYR A 1 83 ? 12.580 9.546 3.977 1.00 84.81 83 TYR A O 1
ATOM 673 N N . THR A 1 84 ? 10.901 10.583 2.899 1.00 71.56 84 THR A N 1
ATOM 674 C CA . THR A 1 84 ? 9.818 10.171 3.794 1.00 71.56 84 THR A CA 1
ATOM 675 C C . THR A 1 84 ? 8.837 9.282 3.041 1.00 71.56 84 THR A C 1
ATOM 677 O O . THR A 1 84 ? 8.813 9.254 1.813 1.00 71.56 84 THR A O 1
ATOM 680 N N . HIS A 1 85 ? 8.030 8.531 3.781 1.00 76.31 85 HIS A N 1
ATOM 681 C CA . HIS A 1 85 ? 6.954 7.711 3.233 1.00 76.31 85 HIS A CA 1
ATOM 682 C C . HIS A 1 85 ? 5.648 8.022 3.950 1.00 76.31 85 HIS A C 1
ATOM 684 O O . HIS A 1 85 ? 5.657 8.601 5.036 1.00 76.31 85 HIS A O 1
ATOM 690 N N . GLY A 1 86 ? 4.541 7.570 3.359 1.00 69.56 86 GLY A N 1
ATOM 691 C CA . GLY A 1 86 ? 3.276 7.456 4.074 1.00 69.56 86 GLY A CA 1
ATOM 692 C C . GLY A 1 86 ? 2.613 8.791 4.399 1.00 69.56 86 GLY A C 1
ATOM 693 O O . GLY A 1 86 ? 2.000 8.927 5.449 1.00 69.56 86 GLY A O 1
ATOM 694 N N . HIS A 1 87 ? 2.698 9.793 3.529 1.00 85.12 87 HIS A N 1
ATOM 695 C CA . HIS A 1 87 ? 1.942 11.017 3.774 1.00 85.12 87 HIS A CA 1
ATOM 696 C C . HIS A 1 87 ? 0.429 10.723 3.729 1.00 85.12 87 HIS A C 1
ATOM 698 O O . HIS A 1 87 ? -0.069 10.078 2.807 1.00 85.12 87 HIS A O 1
ATOM 704 N N . ILE A 1 88 ? -0.307 11.143 4.762 1.00 87.38 88 ILE A N 1
ATOM 705 C CA . ILE A 1 88 ? -1.743 10.839 4.918 1.00 87.38 88 ILE A CA 1
ATOM 706 C C . ILE A 1 88 ? -2.605 11.490 3.822 1.00 87.38 88 ILE A C 1
ATOM 708 O O . ILE A 1 88 ? -3.695 11.009 3.515 1.00 87.38 88 ILE A O 1
ATOM 712 N N . ASP A 1 89 ? -2.091 12.544 3.194 1.00 88.88 89 ASP A N 1
ATOM 713 C CA . ASP A 1 89 ? -2.672 13.236 2.039 1.00 88.88 89 ASP A CA 1
ATOM 714 C C . ASP A 1 89 ? -2.557 12.461 0.717 1.00 88.88 89 ASP A C 1
ATOM 716 O O . ASP A 1 89 ? -3.186 12.839 -0.270 1.00 88.88 89 ASP A O 1
ATOM 720 N N . ILE A 1 90 ? -1.813 11.353 0.702 1.00 89.44 90 ILE A N 1
ATOM 721 C CA . ILE A 1 90 ? -1.779 10.385 -0.401 1.00 89.44 90 ILE A CA 1
ATOM 722 C C . ILE A 1 90 ? -2.060 8.954 0.067 1.00 89.44 90 ILE A C 1
ATOM 724 O O . ILE A 1 90 ? -2.234 8.073 -0.768 1.00 89.44 90 ILE A O 1
ATOM 728 N N . MET A 1 91 ? -2.108 8.680 1.372 1.00 94.00 91 MET A N 1
ATOM 729 C CA . MET A 1 91 ? -2.391 7.343 1.893 1.00 94.00 91 MET A CA 1
ATOM 730 C C . MET A 1 91 ? -3.828 6.935 1.563 1.00 94.00 91 MET A C 1
ATOM 732 O O . MET A 1 91 ? -4.767 7.695 1.797 1.00 94.00 91 MET A O 1
ATOM 736 N N . GLY A 1 92 ? -3.992 5.720 1.046 1.00 94.56 92 GLY A N 1
ATOM 737 C CA . GLY A 1 92 ? -5.291 5.095 0.827 1.00 94.56 92 GLY A CA 1
ATOM 738 C C . GLY A 1 92 ? -5.446 3.826 1.650 1.00 94.56 92 GLY A C 1
ATOM 739 O O . GLY A 1 92 ? -4.458 3.172 1.989 1.00 94.56 92 GLY A O 1
ATOM 740 N N . LEU A 1 93 ? -6.693 3.468 1.939 1.00 95.44 93 LEU A N 1
ATOM 741 C CA . LEU A 1 93 ? -7.047 2.169 2.496 1.00 95.44 93 LEU A CA 1
ATOM 742 C C . LEU A 1 93 ? -7.754 1.352 1.417 1.00 95.44 93 LEU A C 1
ATOM 744 O O . LEU A 1 93 ? -8.723 1.824 0.819 1.00 95.44 93 LEU A O 1
ATOM 748 N N . LEU A 1 94 ? -7.232 0.155 1.149 1.00 93.75 94 LEU A N 1
ATOM 749 C CA . LEU A 1 94 ? -7.855 -0.803 0.240 1.00 93.75 94 LEU A CA 1
ATOM 750 C C . LEU A 1 94 ? -8.963 -1.537 0.989 1.00 93.75 94 LEU A C 1
ATOM 752 O O . LEU A 1 94 ? -8.727 -2.037 2.088 1.00 93.75 94 LEU A O 1
ATOM 756 N N . VAL A 1 95 ? -10.151 -1.577 0.396 1.00 92.81 95 VAL A N 1
ATOM 757 C CA . VAL A 1 95 ? -11.358 -2.144 1.005 1.00 92.81 95 VAL A CA 1
ATOM 758 C C . VAL A 1 95 ? -11.933 -3.228 0.109 1.00 92.81 95 VAL A C 1
ATOM 760 O O . VAL A 1 95 ? -11.875 -3.133 -1.117 1.00 92.81 95 VAL A O 1
ATOM 763 N N . GLU A 1 96 ? -12.484 -4.269 0.715 1.00 91.44 96 GLU A N 1
ATOM 764 C CA . GLU A 1 96 ? -13.182 -5.324 0.001 1.00 91.44 96 GLU A CA 1
ATOM 765 C C . GLU A 1 96 ? -14.536 -4.825 -0.539 1.00 91.44 96 GLU A C 1
ATOM 767 O O . GLU A 1 96 ? -15.247 -4.081 0.146 1.00 91.44 96 GLU A O 1
ATOM 772 N N . PRO A 1 97 ? -14.936 -5.218 -1.761 1.00 92.94 97 PRO A N 1
ATOM 773 C CA . PRO A 1 97 ? -16.288 -4.962 -2.242 1.00 92.94 97 PRO A CA 1
ATOM 774 C C . PRO A 1 97 ? -17.322 -5.796 -1.472 1.00 92.94 97 PRO A C 1
ATOM 776 O O . PRO A 1 97 ? -17.043 -6.911 -1.034 1.00 92.94 97 PRO A O 1
ATOM 779 N N . SER A 1 98 ? -18.541 -5.271 -1.350 1.00 93.44 98 SER A N 1
ATOM 780 C CA . SER A 1 98 ? -19.608 -5.888 -0.544 1.00 93.44 98 SER A CA 1
ATOM 781 C C . SER A 1 98 ? -20.599 -6.754 -1.331 1.00 93.44 98 SER A C 1
ATOM 783 O O . SER A 1 98 ? -21.272 -7.592 -0.733 1.00 93.44 98 SER A O 1
ATOM 785 N N . GLU A 1 99 ? -20.703 -6.587 -2.653 1.00 94.50 99 GLU A N 1
ATOM 786 C CA . GLU A 1 99 ? -21.719 -7.279 -3.463 1.00 94.50 99 GLU A CA 1
ATOM 787 C C . GLU A 1 99 ? -21.161 -8.488 -4.215 1.00 94.50 99 GLU A C 1
ATOM 789 O O . GLU A 1 99 ? -21.718 -9.584 -4.127 1.00 94.50 99 GLU A O 1
ATOM 794 N N . TYR A 1 100 ? -20.066 -8.310 -4.955 1.00 92.44 100 TYR A N 1
ATOM 795 C CA . TYR A 1 100 ? -19.430 -9.386 -5.713 1.00 92.44 100 TYR A CA 1
ATOM 796 C C . TYR A 1 100 ? -17.901 -9.298 -5.661 1.00 92.44 100 TYR A C 1
ATOM 798 O O . TYR A 1 100 ? -17.352 -8.205 -5.481 1.00 92.44 100 TYR A O 1
ATOM 806 N N . PRO A 1 101 ? -17.200 -10.442 -5.825 1.00 88.56 101 PRO A N 1
ATOM 807 C CA . PRO A 1 101 ? -15.746 -10.473 -5.864 1.00 88.56 101 PRO A CA 1
ATOM 808 C C . PRO A 1 101 ? -15.182 -9.532 -6.924 1.00 88.56 101 PRO A C 1
ATOM 810 O O . PRO A 1 101 ? -15.806 -9.275 -7.952 1.00 88.56 101 PRO A O 1
ATOM 813 N N . TRP A 1 102 ? -13.975 -9.053 -6.668 1.00 85.25 102 TRP A N 1
ATOM 814 C CA . TRP A 1 102 ? -13.236 -8.201 -7.580 1.00 85.25 102 TRP A CA 1
ATOM 815 C C . TRP A 1 102 ? -11.755 -8.535 -7.495 1.00 85.25 102 TRP A C 1
ATOM 817 O O . TRP A 1 102 ? -11.259 -8.918 -6.431 1.00 85.25 102 TRP A O 1
ATOM 827 N N . HIS A 1 103 ? -11.045 -8.330 -8.597 1.00 85.62 103 HIS A N 1
ATOM 828 C CA . HIS A 1 103 ? -9.596 -8.297 -8.605 1.00 85.62 103 HIS A CA 1
ATOM 829 C C . HIS A 1 103 ? -9.077 -7.126 -9.436 1.00 85.62 103 HIS A C 1
ATOM 831 O O . HIS A 1 103 ? -9.714 -6.667 -10.382 1.00 85.62 103 HIS A O 1
ATOM 837 N N . ILE A 1 104 ? -7.854 -6.700 -9.137 1.00 80.94 104 ILE A N 1
ATOM 838 C CA . ILE A 1 104 ? -7.060 -5.919 -10.078 1.00 80.94 104 ILE A CA 1
ATOM 839 C C . ILE A 1 104 ? -6.195 -6.894 -10.874 1.00 80.94 104 ILE A C 1
ATOM 841 O O . ILE A 1 104 ? -5.485 -7.718 -10.294 1.00 80.94 104 ILE A O 1
ATOM 845 N N . GLY A 1 105 ? -6.297 -6.859 -12.204 1.00 82.69 105 GLY A N 1
ATOM 846 C CA . GLY A 1 105 ? -5.448 -7.681 -13.066 1.00 82.69 105 GLY A CA 1
ATOM 847 C C . GLY A 1 105 ? -3.954 -7.394 -12.866 1.00 82.69 105 GLY A C 1
ATOM 848 O O . GLY A 1 105 ? -3.561 -6.454 -12.171 1.00 82.69 105 GLY A O 1
ATOM 849 N N . TRP A 1 106 ? -3.091 -8.192 -13.496 1.00 83.19 106 TRP A N 1
ATOM 850 C CA . TRP A 1 106 ? -1.643 -7.969 -13.440 1.00 83.19 106 TRP A CA 1
ATOM 851 C C . TRP A 1 106 ? -1.275 -6.620 -14.048 1.00 83.19 106 TRP A C 1
ATOM 853 O O . TRP A 1 106 ? -1.647 -6.318 -15.186 1.00 83.19 106 TRP A O 1
ATOM 863 N N . HIS A 1 107 ? -0.551 -5.818 -13.272 1.00 80.50 107 HIS A N 1
ATOM 864 C CA . HIS A 1 107 ? -0.300 -4.417 -13.573 1.00 80.50 107 HIS A CA 1
ATOM 865 C C . HIS A 1 107 ? 0.944 -3.918 -12.803 1.00 80.50 107 HIS A C 1
ATOM 867 O O . HIS A 1 107 ? 1.474 -4.624 -11.943 1.00 80.50 107 HIS A O 1
ATOM 873 N N . ARG A 1 108 ? 1.442 -2.723 -13.143 1.00 81.94 108 ARG A N 1
ATOM 874 C CA . ARG A 1 108 ? 2.540 -2.021 -12.451 1.00 81.94 108 ARG A CA 1
ATOM 875 C C . ARG A 1 108 ? 2.086 -0.598 -12.116 1.00 81.94 108 ARG A C 1
ATOM 877 O O . ARG A 1 108 ? 1.852 0.168 -13.045 1.00 81.94 108 ARG A O 1
ATOM 884 N N . ASP A 1 109 ? 2.019 -0.219 -10.845 1.00 78.69 109 ASP A N 1
ATOM 885 C CA . ASP A 1 109 ? 1.409 1.056 -10.420 1.00 78.69 109 ASP A CA 1
ATOM 886 C C . ASP A 1 109 ? 1.935 2.294 -11.176 1.00 78.69 109 ASP A C 1
ATOM 888 O O . ASP A 1 109 ? 1.151 3.051 -11.737 1.00 78.69 109 ASP A O 1
ATOM 892 N N . GLY A 1 110 ? 3.258 2.454 -11.309 1.00 65.62 110 GLY A N 1
ATOM 893 C CA . GLY A 1 110 ? 3.864 3.603 -12.008 1.00 65.62 110 GLY A CA 1
ATOM 894 C C . GLY A 1 110 ? 3.758 3.596 -13.544 1.00 65.62 110 GLY A C 1
ATOM 895 O O . GLY A 1 110 ? 4.176 4.551 -14.191 1.00 65.62 110 GLY A O 1
ATOM 896 N N . VAL A 1 111 ? 3.239 2.520 -14.140 1.00 59.75 111 VAL A N 1
ATOM 897 C CA . VAL A 1 111 ? 3.154 2.308 -15.602 1.00 59.75 111 VAL A CA 1
ATOM 898 C C . VAL A 1 111 ? 1.697 2.245 -16.057 1.00 59.75 111 VAL A C 1
ATOM 900 O O . VAL A 1 111 ? 1.370 2.591 -17.183 1.00 59.75 111 VAL A O 1
ATOM 903 N N . VAL A 1 112 ? 0.792 1.848 -15.166 1.00 52.53 112 VAL A N 1
ATOM 904 C CA . VAL A 1 112 ? -0.630 1.621 -15.462 1.00 52.53 112 VAL A CA 1
ATOM 905 C C . VAL A 1 112 ? -1.396 2.908 -15.727 1.00 52.53 112 VAL A C 1
ATOM 907 O O . VAL A 1 112 ? -2.416 2.876 -16.408 1.00 52.53 112 VAL A O 1
ATOM 910 N N . GLU A 1 113 ? -0.876 4.053 -15.289 1.00 54.69 113 GLU A N 1
ATOM 911 C CA . GLU A 1 113 ? -1.431 5.350 -15.684 1.00 54.69 113 GLU A CA 1
ATOM 912 C C . GLU A 1 113 ? -1.111 5.737 -17.135 1.00 54.69 113 GLU A C 1
ATOM 914 O O . GLU A 1 113 ? -1.695 6.690 -17.649 1.00 54.69 113 GLU A O 1
ATOM 919 N N . VAL A 1 114 ? -0.225 5.006 -17.823 1.00 61.16 114 VAL A N 1
ATOM 920 C CA . VAL A 1 114 ? 0.058 5.211 -19.246 1.00 61.16 114 VAL A CA 1
ATOM 921 C C . VAL A 1 114 ? -0.611 4.088 -20.050 1.00 61.16 114 VAL A C 1
ATOM 923 O O . VAL A 1 114 ? -0.123 2.952 -20.051 1.00 61.16 114 VAL A O 1
ATOM 926 N N . PRO A 1 115 ? -1.727 4.375 -20.750 1.00 64.69 115 PRO A N 1
ATOM 927 C CA . PRO A 1 115 ? -2.362 3.421 -21.651 1.00 64.69 115 PRO A CA 1
ATOM 928 C C . PRO A 1 115 ? -1.378 2.911 -22.699 1.00 64.69 115 PRO A C 1
ATOM 930 O O . PRO A 1 115 ? -0.466 3.634 -23.107 1.00 64.69 115 PRO A O 1
ATOM 933 N N . THR A 1 116 ? -1.586 1.688 -23.192 1.00 67.56 116 THR A N 1
ATOM 934 C CA . THR A 1 116 ? -0.664 1.109 -24.183 1.00 67.56 116 THR A CA 1
ATOM 935 C C . THR A 1 116 ? -0.583 1.973 -25.447 1.00 67.56 116 THR A C 1
ATOM 937 O O . THR A 1 116 ? 0.471 2.123 -26.063 1.00 67.56 116 THR A O 1
ATOM 940 N N . GLU A 1 117 ? -1.700 2.612 -25.777 1.00 71.12 117 GLU A N 1
ATOM 941 C CA . GLU A 1 117 ? -1.888 3.533 -26.890 1.00 71.12 117 GLU A CA 1
ATOM 942 C C . GLU A 1 117 ? -1.116 4.852 -26.715 1.00 71.12 117 GLU A C 1
ATOM 944 O O . GLU A 1 117 ? -0.864 5.543 -27.700 1.00 71.12 117 GLU A O 1
ATOM 949 N N . ALA A 1 118 ? -0.734 5.200 -25.482 1.00 68.06 118 ALA A N 1
ATOM 950 C CA . ALA A 1 118 ? 0.005 6.412 -25.141 1.00 68.06 118 ALA A CA 1
ATOM 951 C C . ALA A 1 118 ? 1.535 6.206 -25.080 1.00 68.06 118 ALA A C 1
ATOM 953 O O . ALA A 1 118 ? 2.265 7.183 -24.922 1.00 68.06 118 ALA A O 1
ATOM 954 N N . TYR A 1 119 ? 2.050 4.976 -25.251 1.00 73.88 119 TYR A N 1
ATOM 955 C CA . TYR A 1 119 ? 3.497 4.697 -25.326 1.00 73.88 119 TYR A CA 1
ATOM 956 C C . TYR A 1 119 ? 4.104 5.056 -26.686 1.00 73.88 119 TYR A C 1
ATOM 958 O O . TYR A 1 119 ? 4.630 4.201 -27.410 1.00 73.88 119 TYR A O 1
ATOM 966 N N . ASP A 1 120 ? 4.072 6.335 -27.035 1.00 80.81 120 ASP A N 1
ATOM 967 C CA . ASP A 1 120 ? 4.914 6.846 -28.108 1.00 80.81 120 ASP A CA 1
ATOM 968 C C . ASP A 1 120 ? 6.407 6.842 -27.713 1.00 80.81 120 ASP A C 1
ATOM 970 O O . ASP A 1 120 ? 6.792 6.576 -26.569 1.00 80.81 120 ASP A O 1
ATOM 974 N N . GLU A 1 121 ? 7.284 7.120 -28.679 1.00 83.31 121 GLU A N 1
ATOM 975 C CA . GLU A 1 121 ? 8.736 7.112 -28.452 1.00 83.31 121 GLU A CA 1
ATOM 976 C C . GLU A 1 121 ? 9.185 8.157 -27.417 1.00 83.31 121 GLU A C 1
ATOM 978 O O . GLU A 1 121 ? 10.184 7.956 -26.728 1.00 83.31 121 GLU A O 1
ATOM 983 N N . ILE A 1 122 ? 8.428 9.248 -27.250 1.00 84.94 122 ILE A N 1
ATOM 984 C CA . ILE A 1 122 ? 8.729 10.293 -26.265 1.00 84.94 122 ILE A CA 1
ATOM 985 C C . ILE A 1 122 ? 8.439 9.776 -24.855 1.00 84.94 122 ILE A C 1
ATOM 987 O O . ILE A 1 122 ? 9.260 9.932 -23.950 1.00 84.94 122 ILE A O 1
ATOM 991 N N . THR A 1 123 ? 7.286 9.143 -24.665 1.00 81.06 123 THR A N 1
ATOM 992 C CA . THR A 1 123 ? 6.874 8.559 -23.389 1.00 81.06 123 THR A CA 1
ATOM 993 C C . THR A 1 123 ? 7.810 7.428 -22.982 1.00 81.06 123 THR A C 1
ATOM 995 O O . THR A 1 123 ? 8.263 7.393 -21.838 1.00 81.06 123 THR A O 1
ATOM 998 N N . LYS A 1 124 ? 8.198 6.558 -23.925 1.00 79.62 124 LYS A N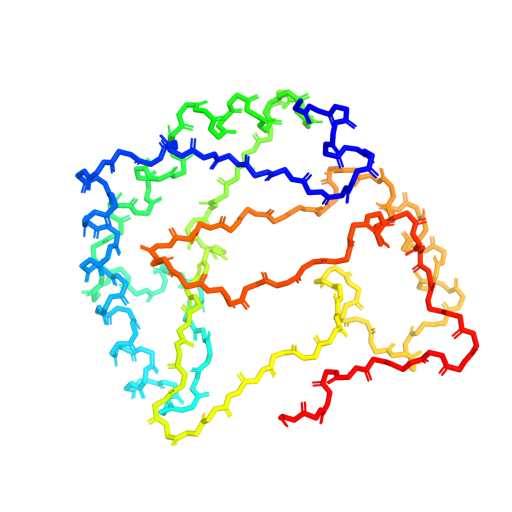 1
ATOM 999 C CA . LYS A 1 124 ? 9.201 5.510 -23.674 1.00 79.62 124 LYS A CA 1
ATOM 1000 C C . LYS A 1 124 ? 10.545 6.083 -23.237 1.00 79.62 124 LYS A C 1
ATOM 1002 O O . LYS A 1 124 ? 11.112 5.595 -22.261 1.00 79.62 124 LYS A O 1
ATOM 1007 N N . ALA A 1 125 ? 11.038 7.116 -23.924 1.00 84.38 125 ALA A N 1
ATOM 1008 C CA . ALA A 1 125 ? 12.293 7.768 -23.562 1.00 84.38 125 ALA A CA 1
ATOM 1009 C C . ALA A 1 125 ? 12.228 8.325 -22.131 1.00 84.38 125 ALA A C 1
ATOM 1011 O O . ALA A 1 125 ? 13.075 7.983 -21.309 1.00 84.38 125 ALA A O 1
ATOM 1012 N N . LYS A 1 126 ? 11.169 9.069 -21.791 1.00 83.50 126 LYS A N 1
ATOM 1013 C CA . LYS A 1 126 ? 10.983 9.627 -20.441 1.00 83.50 126 LYS A CA 1
ATOM 1014 C C . LYS A 1 126 ? 10.891 8.559 -19.354 1.00 83.50 126 LYS A C 1
ATOM 1016 O O . LYS A 1 126 ? 11.543 8.681 -18.325 1.00 83.50 126 LYS A O 1
ATOM 1021 N N . LEU A 1 127 ? 10.112 7.500 -19.575 1.00 81.25 127 LEU A N 1
ATOM 1022 C CA . LEU A 1 127 ? 10.005 6.401 -18.611 1.00 81.25 127 LEU A CA 1
ATOM 1023 C C . LEU A 1 127 ? 11.348 5.687 -18.433 1.00 81.25 127 LEU A C 1
ATOM 1025 O O . LEU A 1 127 ? 11.709 5.336 -17.313 1.00 81.25 127 LEU A O 1
ATOM 1029 N N . SER A 1 128 ? 12.126 5.527 -19.508 1.00 83.38 128 SER A N 1
ATOM 1030 C CA . SER A 1 128 ? 13.447 4.898 -19.429 1.00 83.38 128 SER A CA 1
ATOM 1031 C C . SER A 1 128 ? 14.455 5.692 -18.588 1.00 83.38 128 SER A C 1
ATOM 1033 O O . SER A 1 128 ? 15.325 5.079 -17.970 1.00 83.38 128 SER A O 1
ATOM 1035 N N . GLU A 1 129 ? 14.316 7.023 -18.509 1.00 86.81 129 GLU A N 1
ATOM 1036 C CA . GLU A 1 129 ? 15.174 7.885 -17.680 1.00 86.81 129 GLU A CA 1
ATOM 1037 C C . GLU A 1 129 ? 14.987 7.623 -16.182 1.00 86.81 129 GLU A C 1
ATOM 1039 O O . GLU A 1 129 ? 15.940 7.733 -15.412 1.00 86.81 129 GLU A O 1
ATOM 1044 N N . VAL A 1 130 ? 13.770 7.264 -15.769 1.00 86.06 130 VAL A N 1
ATOM 1045 C CA . VAL A 1 130 ? 13.391 7.157 -14.352 1.00 86.06 130 VAL A CA 1
ATOM 1046 C C . VAL A 1 130 ? 13.132 5.728 -13.888 1.00 86.06 130 VAL A C 1
ATOM 1048 O O . VAL A 1 130 ? 13.057 5.492 -12.689 1.00 86.06 130 VAL A O 1
ATOM 1051 N N . TRP A 1 131 ? 13.038 4.757 -14.801 1.00 84.00 131 TRP A N 1
ATOM 1052 C CA . TRP A 1 131 ? 12.618 3.386 -14.485 1.00 84.00 131 TRP A CA 1
ATOM 1053 C C . TRP A 1 131 ? 13.430 2.724 -13.367 1.00 84.00 131 TRP A C 1
ATOM 1055 O O . TRP A 1 131 ? 12.887 2.049 -12.498 1.00 84.00 131 TRP A O 1
ATOM 1065 N N . TYR A 1 132 ? 14.752 2.891 -13.412 1.00 83.88 132 TYR A N 1
ATOM 1066 C CA . TYR A 1 132 ? 15.664 2.324 -12.417 1.00 83.88 132 TYR A CA 1
ATOM 1067 C C . TYR A 1 132 ? 16.008 3.313 -11.299 1.00 83.88 132 TYR A C 1
ATOM 1069 O O . TYR A 1 132 ? 16.810 2.990 -10.421 1.00 83.88 132 TYR A O 1
ATOM 1077 N N . ASP A 1 133 ? 15.427 4.514 -11.321 1.00 87.19 133 ASP A N 1
ATOM 1078 C CA . ASP A 1 133 ? 15.592 5.477 -10.248 1.00 87.19 133 ASP A CA 1
ATOM 1079 C C . ASP A 1 133 ? 14.620 5.150 -9.116 1.00 87.19 133 ASP A C 1
ATOM 1081 O O . ASP A 1 133 ? 13.447 5.522 -9.131 1.00 87.19 133 ASP A O 1
ATOM 1085 N N . LEU A 1 134 ? 15.143 4.490 -8.084 1.00 84.69 134 LEU A N 1
ATOM 1086 C CA . LEU A 1 134 ? 14.399 4.173 -6.866 1.00 84.69 134 LEU A CA 1
ATOM 1087 C C . LEU A 1 134 ? 13.810 5.414 -6.192 1.00 84.69 134 LEU A C 1
ATOM 1089 O O . LEU A 1 134 ? 12.944 5.283 -5.348 1.00 84.69 134 LEU A O 1
ATOM 1093 N N . ARG A 1 135 ? 14.256 6.627 -6.516 1.00 84.56 135 ARG A N 1
ATOM 1094 C CA . ARG A 1 135 ? 13.715 7.864 -5.935 1.00 84.56 135 ARG A CA 1
ATOM 1095 C C . ARG A 1 135 ? 12.456 8.342 -6.657 1.00 84.56 135 ARG A C 1
ATOM 1097 O O . ARG A 1 135 ? 11.831 9.287 -6.188 1.00 84.56 135 ARG A O 1
ATOM 1104 N N . HIS A 1 136 ? 12.101 7.725 -7.786 1.00 83.94 136 HIS A N 1
ATOM 1105 C CA . HIS A 1 136 ? 10.960 8.135 -8.595 1.00 83.94 136 HIS A CA 1
ATOM 1106 C C . HIS A 1 136 ? 9.634 7.604 -8.046 1.00 83.94 136 HIS A C 1
ATOM 1108 O O . HIS A 1 136 ? 8.701 8.377 -7.849 1.00 83.94 136 HIS A O 1
ATOM 1114 N N . TYR A 1 137 ? 9.548 6.298 -7.776 1.00 82.19 137 TYR A N 1
ATOM 1115 C CA . TYR A 1 137 ? 8.318 5.686 -7.282 1.00 82.19 137 TYR A CA 1
ATOM 1116 C C . TYR A 1 137 ? 8.596 4.440 -6.440 1.00 82.19 137 TYR A C 1
ATOM 1118 O O . TYR A 1 137 ? 9.299 3.532 -6.876 1.00 82.19 137 TYR A O 1
ATOM 1126 N N . ASN A 1 138 ? 7.994 4.377 -5.251 1.00 87.06 138 ASN A N 1
ATOM 1127 C CA . ASN A 1 138 ? 7.896 3.165 -4.437 1.00 87.06 138 ASN A CA 1
ATOM 1128 C C . ASN A 1 138 ? 6.555 3.161 -3.714 1.00 87.06 138 ASN A C 1
ATOM 1130 O O . ASN A 1 138 ? 5.990 4.218 -3.433 1.00 87.06 138 ASN A O 1
ATOM 1134 N N . GLN A 1 139 ? 6.118 1.975 -3.308 1.00 89.19 139 GLN A N 1
ATOM 1135 C CA . GLN A 1 139 ? 4.932 1.800 -2.487 1.00 89.19 139 GLN A CA 1
ATOM 1136 C C . GLN A 1 139 ? 5.253 0.951 -1.260 1.00 89.19 139 GLN A C 1
ATOM 1138 O O . GLN A 1 139 ? 6.022 -0.010 -1.324 1.00 89.19 139 GLN A O 1
ATOM 1143 N N . VAL A 1 140 ? 4.638 1.309 -0.135 1.00 91.19 140 VAL A N 1
ATOM 1144 C CA . VAL A 1 140 ? 4.647 0.523 1.098 1.00 91.19 140 VAL A CA 1
ATOM 1145 C C . VAL A 1 140 ? 3.209 0.112 1.379 1.00 91.19 140 VAL A C 1
ATOM 1147 O O . VAL A 1 140 ? 2.342 0.970 1.510 1.00 91.19 140 VAL A O 1
ATOM 1150 N N . ASN A 1 141 ? 2.962 -1.194 1.476 1.00 92.06 141 ASN A N 1
ATOM 1151 C CA . ASN A 1 141 ? 1.654 -1.747 1.820 1.00 92.06 141 ASN A CA 1
ATOM 1152 C C . ASN A 1 141 ? 1.706 -2.383 3.212 1.00 92.06 141 ASN A C 1
ATOM 1154 O O . ASN A 1 141 ? 2.619 -3.153 3.519 1.00 92.06 141 ASN A O 1
ATOM 1158 N N . CYS A 1 142 ? 0.708 -2.083 4.045 1.00 93.25 142 CYS A N 1
ATOM 1159 C CA . CYS A 1 142 ? 0.542 -2.680 5.365 1.00 93.25 142 CYS A CA 1
ATOM 1160 C C . CYS A 1 142 ? -0.584 -3.711 5.333 1.00 93.25 142 CYS A C 1
ATOM 1162 O O . CYS A 1 142 ? -1.741 -3.360 5.107 1.00 93.25 142 CYS A O 1
ATOM 1164 N N . ALA A 1 143 ? -0.269 -4.976 5.604 1.00 92.81 143 ALA A N 1
ATOM 1165 C CA . ALA A 1 143 ? -1.297 -5.983 5.827 1.00 92.81 143 ALA A CA 1
ATOM 1166 C C . ALA A 1 143 ? -1.929 -5.770 7.214 1.00 92.81 143 ALA A C 1
ATOM 1168 O O . ALA A 1 143 ? -1.359 -6.160 8.235 1.00 92.81 143 ALA A O 1
ATOM 1169 N N . ILE A 1 144 ? -3.105 -5.140 7.247 1.00 93.75 144 ILE A N 1
ATOM 1170 C CA . ILE A 1 144 ? -3.886 -4.929 8.477 1.00 93.75 144 ILE A CA 1
ATOM 1171 C C . ILE A 1 144 ? -4.580 -6.240 8.900 1.00 93.75 144 ILE A C 1
ATOM 1173 O O . ILE A 1 144 ? -4.732 -6.530 10.091 1.00 93.75 144 ILE A O 1
ATOM 1177 N N . TYR A 1 145 ? -4.916 -7.097 7.935 1.00 91.38 145 TYR A N 1
ATOM 1178 C CA . TYR A 1 145 ? -5.520 -8.414 8.142 1.00 91.38 145 TYR A CA 1
ATOM 1179 C C . TYR A 1 145 ? -4.627 -9.528 7.590 1.00 91.38 145 TYR A C 1
ATOM 1181 O O . TYR A 1 145 ? -3.761 -9.301 6.747 1.00 91.38 145 TYR A O 1
ATOM 1189 N N . ALA A 1 146 ? -4.817 -10.745 8.099 1.00 85.44 146 ALA A N 1
ATOM 1190 C CA . ALA A 1 146 ? -4.063 -11.924 7.678 1.00 85.44 146 ALA A CA 1
ATOM 1191 C C . ALA A 1 146 ? -4.679 -12.554 6.416 1.00 85.44 146 ALA A C 1
ATOM 1193 O O . ALA A 1 146 ? -5.037 -13.730 6.411 1.00 85.44 146 ALA A O 1
ATOM 1194 N N . GLU A 1 147 ? -4.818 -11.758 5.359 1.00 80.25 147 GLU A N 1
ATOM 1195 C CA . GLU A 1 147 ? -5.401 -12.179 4.085 1.00 80.25 147 GLU A CA 1
ATOM 1196 C C . GLU A 1 147 ? -4.338 -12.254 2.987 1.00 80.25 147 GLU A C 1
ATOM 1198 O O . GLU A 1 147 ? -3.335 -11.540 3.004 1.00 80.25 147 GLU A O 1
ATOM 1203 N N . SER A 1 148 ? -4.542 -13.150 2.022 1.00 76.06 148 SER A N 1
ATOM 1204 C CA . SER A 1 148 ? -3.643 -13.323 0.872 1.00 76.06 148 SER A CA 1
ATOM 1205 C C . SER A 1 148 ? -4.179 -12.557 -0.339 1.00 76.06 148 SER A C 1
ATOM 1207 O O . SER A 1 148 ? -4.604 -13.162 -1.321 1.00 76.06 148 SER A O 1
ATOM 1209 N N . CYS A 1 149 ? -4.214 -11.227 -0.242 1.00 79.62 149 CYS A N 1
ATOM 1210 C CA . CYS A 1 149 ? -4.867 -10.360 -1.231 1.00 79.62 149 CYS A CA 1
ATOM 1211 C C . CYS A 1 149 ? -3.905 -9.677 -2.220 1.00 79.62 149 CYS A C 1
ATOM 1213 O O . CYS A 1 149 ? -4.340 -9.235 -3.278 1.00 79.62 149 CYS A O 1
ATOM 1215 N N . THR A 1 150 ? -2.601 -9.623 -1.933 1.00 88.38 150 THR A N 1
ATOM 1216 C CA . THR A 1 150 ? -1.599 -9.040 -2.841 1.00 88.38 150 THR A CA 1
ATOM 1217 C C . THR A 1 150 ? -0.631 -10.099 -3.344 1.00 88.38 150 THR A C 1
ATOM 1219 O O . THR A 1 150 ? 0.015 -10.795 -2.560 1.00 88.38 150 THR A O 1
ATOM 1222 N N . TRP A 1 151 ? -0.494 -10.167 -4.666 1.00 89.88 151 TRP A N 1
ATOM 1223 C CA . TRP A 1 151 ? 0.447 -11.032 -5.362 1.00 89.88 151 TRP A CA 1
ATOM 1224 C C . TRP A 1 151 ? 1.459 -10.165 -6.100 1.00 89.88 151 TRP A C 1
ATOM 1226 O O . TRP A 1 151 ? 1.106 -9.152 -6.696 1.00 89.88 151 TRP A O 1
ATOM 1236 N N . PHE A 1 152 ? 2.719 -10.570 -6.077 1.00 89.62 152 PHE A N 1
ATOM 1237 C CA . PHE A 1 152 ? 3.792 -9.922 -6.822 1.00 89.62 152 PHE A CA 1
ATOM 1238 C C . PHE A 1 152 ? 4.560 -10.986 -7.598 1.00 89.62 152 PHE A C 1
ATOM 1240 O O . PHE A 1 152 ? 4.701 -12.124 -7.146 1.00 89.62 152 PHE A O 1
ATOM 1247 N N . VAL A 1 153 ? 5.067 -10.614 -8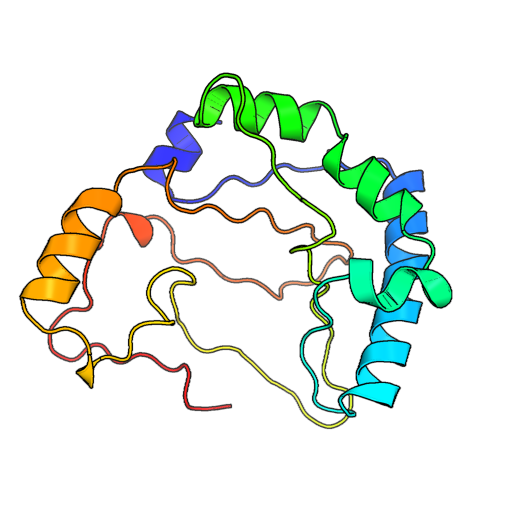.771 1.00 91.44 153 VAL A N 1
ATOM 1248 C CA . VAL A 1 153 ? 5.968 -11.459 -9.557 1.00 91.44 153 VAL A CA 1
ATOM 1249 C C . VAL A 1 153 ? 7.398 -11.049 -9.210 1.00 91.44 153 VAL A C 1
ATOM 1251 O O . VAL A 1 153 ? 7.792 -9.932 -9.571 1.00 91.44 153 VAL A O 1
ATOM 1254 N N . PRO A 1 154 ? 8.187 -11.901 -8.523 1.00 94.31 154 PRO A N 1
ATOM 1255 C CA . PRO A 1 154 ? 9.570 -11.576 -8.200 1.00 94.31 154 PRO A CA 1
ATOM 1256 C C . PRO A 1 154 ? 10.348 -11.171 -9.453 1.00 94.31 154 PRO A C 1
ATOM 1258 O O . PRO A 1 154 ? 10.203 -11.787 -10.512 1.00 94.31 154 PRO A O 1
ATOM 1261 N N . ARG A 1 155 ? 11.186 -10.137 -9.326 1.00 93.38 155 ARG A N 1
ATOM 1262 C CA . ARG A 1 155 ? 12.068 -9.613 -10.388 1.00 93.38 155 ARG A CA 1
ATOM 1263 C C . ARG A 1 155 ? 11.358 -8.963 -11.577 1.00 93.38 155 ARG A C 1
ATOM 1265 O O . ARG A 1 155 ? 12.015 -8.593 -12.552 1.00 93.38 155 ARG A O 1
ATOM 1272 N N . SER A 1 156 ? 10.035 -8.797 -11.526 1.00 89.25 156 SER A N 1
ATOM 1273 C CA . SER A 1 156 ? 9.270 -8.162 -12.611 1.00 89.25 156 SER A CA 1
ATOM 1274 C C . SER A 1 156 ? 9.628 -6.686 -12.832 1.00 89.25 156 SER A C 1
ATOM 1276 O O . SER A 1 156 ? 9.493 -6.196 -13.954 1.00 89.25 156 SER A O 1
ATOM 1278 N N . HIS A 1 157 ? 10.165 -6.000 -11.816 1.00 88.38 157 HIS A N 1
ATOM 1279 C CA . HIS A 1 157 ? 10.668 -4.621 -11.900 1.00 88.38 157 HIS A CA 1
ATOM 1280 C C . HIS A 1 157 ? 11.898 -4.475 -12.808 1.00 88.38 157 HIS A C 1
ATOM 1282 O O . HIS A 1 157 ? 12.144 -3.397 -13.344 1.00 88.38 157 HIS A O 1
ATOM 1288 N N . LEU A 1 158 ? 12.658 -5.553 -13.039 1.00 87.69 158 LEU A N 1
ATOM 1289 C CA . LEU A 1 158 ? 13.803 -5.544 -13.960 1.00 87.69 158 LEU A CA 1
ATOM 1290 C C . LEU A 1 158 ? 13.369 -5.503 -15.432 1.00 87.69 158 LEU A C 1
ATOM 1292 O O . LEU A 1 158 ? 14.178 -5.182 -16.306 1.00 87.69 158 LEU A O 1
ATOM 1296 N N . ARG A 1 159 ? 12.099 -5.818 -15.713 1.00 84.44 159 ARG A N 1
ATOM 1297 C CA . ARG A 1 159 ? 11.510 -5.774 -17.051 1.00 84.44 159 ARG A CA 1
ATOM 1298 C C . ARG A 1 159 ? 10.785 -4.450 -17.254 1.00 84.44 159 ARG A C 1
ATOM 1300 O O . ARG A 1 159 ? 9.706 -4.263 -16.702 1.00 84.44 159 ARG A O 1
ATOM 1307 N N . GLN A 1 160 ? 11.352 -3.593 -18.099 1.00 77.94 160 GLN A N 1
ATOM 1308 C CA . GLN A 1 160 ? 10.753 -2.302 -18.454 1.00 77.94 160 GLN A CA 1
ATOM 1309 C C . GLN A 1 160 ? 9.463 -2.436 -19.261 1.00 77.94 160 GLN A C 1
ATOM 1311 O O . GLN A 1 160 ? 8.529 -1.665 -19.082 1.00 77.94 160 GLN A O 1
ATOM 1316 N N . TRP A 1 161 ? 9.409 -3.436 -20.142 1.00 76.19 161 TRP A N 1
ATOM 1317 C CA . TRP A 1 161 ? 8.355 -3.539 -21.140 1.00 76.19 161 TRP A CA 1
ATOM 1318 C C . TRP A 1 161 ? 7.764 -4.939 -21.196 1.00 76.19 161 TRP A C 1
ATOM 1320 O O . TRP A 1 161 ? 8.440 -5.956 -20.964 1.00 76.19 161 TRP A O 1
ATOM 1330 N N . ASP A 1 162 ? 6.486 -4.956 -21.539 1.00 76.31 162 ASP A N 1
ATOM 1331 C CA . ASP A 1 162 ? 5.788 -6.165 -21.922 1.00 76.31 162 ASP A CA 1
ATOM 1332 C C . ASP A 1 162 ? 6.305 -6.608 -23.303 1.00 76.31 162 ASP A C 1
ATOM 1334 O O . ASP A 1 162 ? 6.631 -5.792 -24.172 1.00 76.31 162 ASP A O 1
ATOM 1338 N N . LEU A 1 163 ? 6.464 -7.913 -23.488 1.00 75.81 163 LEU A N 1
ATOM 1339 C CA . LEU A 1 163 ? 6.892 -8.503 -24.751 1.00 75.81 163 LEU A CA 1
ATOM 1340 C C . LEU A 1 163 ? 5.721 -8.574 -25.728 1.00 75.81 163 LEU A C 1
ATOM 1342 O O . LEU A 1 163 ? 4.549 -8.550 -25.353 1.00 75.81 163 LEU A O 1
ATOM 1346 N N . THR A 1 164 ? 6.038 -8.731 -27.012 1.00 73.81 164 THR A N 1
ATOM 1347 C CA . THR A 1 164 ? 5.022 -8.956 -28.040 1.00 73.81 164 THR A CA 1
ATOM 1348 C C . THR A 1 164 ? 4.132 -10.145 -27.669 1.00 73.81 164 THR A C 1
ATOM 1350 O O . THR A 1 164 ? 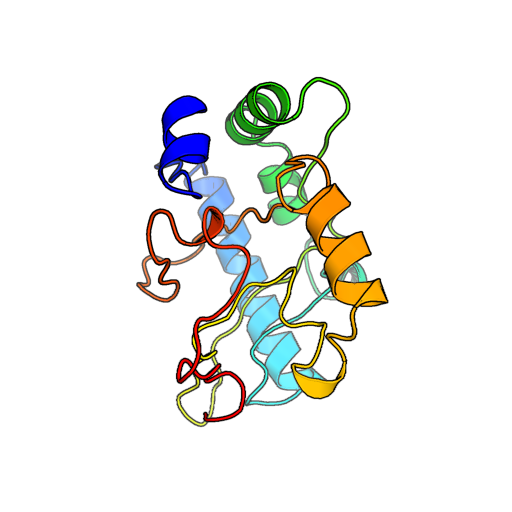4.610 -11.270 -27.541 1.00 73.81 164 THR A O 1
ATOM 1353 N N . GLY A 1 165 ? 2.829 -9.891 -27.527 1.00 74.62 165 GLY A N 1
ATOM 1354 C CA . GLY A 1 165 ? 1.822 -10.902 -27.191 1.00 74.62 165 GLY A CA 1
ATOM 1355 C C . GLY A 1 165 ? 1.433 -10.963 -25.712 1.00 74.62 165 GLY A C 1
ATOM 1356 O O . GLY A 1 165 ? 0.415 -11.581 -25.401 1.00 74.62 165 GLY A O 1
ATOM 1357 N N . GLU A 1 166 ? 2.169 -10.300 -24.817 1.00 76.94 166 GLU A N 1
ATOM 1358 C CA . GLU A 1 166 ? 1.718 -10.081 -23.441 1.00 76.94 166 GLU A CA 1
ATOM 1359 C C . GLU A 1 166 ? 0.577 -9.049 -23.423 1.00 76.94 166 GLU A C 1
ATOM 1361 O O . GLU A 1 166 ? 0.514 -8.144 -24.259 1.00 76.94 166 GLU A O 1
ATOM 1366 N N . ARG A 1 167 ? -0.374 -9.227 -22.502 1.00 71.75 167 ARG A N 1
ATOM 1367 C CA . ARG A 1 167 ? -1.551 -8.364 -22.365 1.00 71.75 167 ARG A CA 1
ATOM 1368 C C . ARG A 1 167 ? -1.744 -7.999 -20.905 1.00 71.75 167 ARG A C 1
ATOM 1370 O O . ARG A 1 167 ? -1.745 -8.883 -20.048 1.00 71.75 167 ARG A O 1
ATOM 1377 N N . GLN A 1 168 ? -1.959 -6.716 -20.643 1.00 70.75 168 GLN A N 1
ATOM 1378 C CA . GLN A 1 168 ? -2.450 -6.268 -19.346 1.00 70.75 168 GLN A CA 1
ATOM 1379 C C . GLN A 1 168 ? -3.888 -6.759 -19.157 1.00 70.75 168 GLN A C 1
ATOM 1381 O O . GLN A 1 168 ? -4.671 -6.805 -20.106 1.00 70.75 168 GLN A O 1
ATOM 1386 N N . THR A 1 169 ? -4.223 -7.155 -17.932 1.00 71.69 169 THR A N 1
ATOM 1387 C CA . THR A 1 169 ? -5.542 -7.714 -17.572 1.00 71.69 169 THR A CA 1
ATOM 1388 C C . THR A 1 169 ? -6.342 -6.764 -16.684 1.00 71.69 169 THR A C 1
ATOM 1390 O O . THR A 1 169 ? -7.294 -7.163 -16.032 1.00 71.69 169 THR A O 1
ATOM 1393 N N . THR A 1 170 ? -5.971 -5.482 -16.660 1.00 66.69 170 THR A N 1
ATOM 1394 C CA . THR A 1 170 ? -6.610 -4.437 -15.843 1.00 66.69 170 THR A CA 1
ATOM 1395 C C . THR A 1 170 ? -8.044 -4.101 -16.266 1.00 66.69 170 THR A C 1
ATOM 1397 O O . THR A 1 170 ? -8.742 -3.425 -15.518 1.00 66.69 170 THR A O 1
ATOM 1400 N N . GLY A 1 171 ? -8.480 -4.552 -17.448 1.00 60.66 171 GLY A N 1
ATOM 1401 C CA . GLY A 1 171 ? -9.811 -4.290 -18.001 1.00 60.66 171 GLY A CA 1
ATOM 1402 C C . GLY A 1 171 ? -10.854 -5.393 -17.788 1.00 60.66 171 GLY A C 1
ATOM 1403 O O . GLY A 1 171 ? -11.968 -5.226 -18.274 1.00 60.66 171 GLY A O 1
ATOM 1404 N N . ASP A 1 172 ? -10.511 -6.494 -17.114 1.00 49.97 172 ASP A N 1
ATOM 1405 C CA . ASP A 1 172 ? -11.420 -7.624 -16.859 1.00 49.97 172 ASP A CA 1
ATOM 1406 C C . ASP A 1 172 ? -11.616 -7.771 -15.333 1.00 49.97 172 ASP A C 1
ATOM 1408 O O . ASP A 1 172 ? -10.603 -7.846 -14.627 1.00 49.97 172 ASP A O 1
ATOM 1412 N N . PRO A 1 173 ? -12.855 -7.715 -14.804 1.00 50.97 173 PRO A N 1
ATOM 1413 C CA . PRO A 1 173 ? -13.146 -7.931 -13.384 1.00 50.97 173 PRO A CA 1
ATOM 1414 C C . PRO A 1 173 ? -13.134 -9.404 -12.957 1.00 50.97 173 PRO A C 1
ATOM 1416 O O . PRO A 1 173 ? -13.446 -10.285 -13.794 1.00 50.97 173 PRO A O 1
#

Radius of gyration: 17.7 Å; chains: 1; bounding box: 42×28×48 Å

Sequence (173 aa):
MINEYLAEGYLILRGIVPPSLLNDLRIEAEKARDLAHKIIGPQTQRIQPLSNYADDLNLKPFYDYIELSVLQDAIEKLLGKNYTHGHIDIMGLLVEPSEYPWHIGWHRDGVVEVPTEAYDEITKAKLSEVWYDLRHYNQVNCAIYAESCTWFVPRSHLRQWDLTGERQTTGDP

Foldseek 3Di:
DQVQCLQFVDDDDPPLQDPVLLVLVVVQLVQLQVVCCVPVHLADFKDPLQVVCVVRGVCVSLVVVQVRPVNVVVCCVNQNPPDGDRDSNGDMRTYAHHPDHDAAWDDDVVCVVQPPVNPDPVVVVVCVVCLPPPVPDDDDDDCSDPDPRDDDGTPCSVDPDDDPPDDTPRPPD

Organism: NCBI:txid408172

Secondary structure (DSSP, 8-state):
-HHHHHHHS-----S-S-HHHHHHHHHHHHHHHHHHHHHT-TT--EE--GGGGTTTS--HHHHHHHT-HHHHHHHHHHH-TT-----TTT--EE---SSS---PPS--HHHHTS-GGG--HHHHHHHHHHTT-TTT-------SSS-------TTGGG--SPPTT----TT--